Protein AF-A0A800CFU0-F1 (afdb_monomer_lite)

Radius of gyration: 33.5 Å; chains: 1; bounding box: 98×37×61 Å

Structure (mmCIF, N/CA/C/O backbone):
data_AF-A0A800CFU0-F1
#
_entry.id   AF-A0A800CFU0-F1
#
loop_
_atom_site.group_PDB
_atom_site.id
_atom_site.type_symbol
_atom_site.label_atom_id
_atom_site.label_alt_id
_atom_site.label_comp_id
_atom_site.label_asym_id
_atom_site.label_entity_id
_atom_site.label_seq_id
_atom_site.pdbx_PDB_ins_code
_atom_site.Cartn_x
_atom_site.Cartn_y
_atom_site.Cartn_z
_atom_site.occupancy
_atom_site.B_iso_or_equiv
_atom_site.auth_seq_id
_atom_site.auth_comp_id
_atom_site.auth_asym_id
_atom_site.auth_atom_id
_atom_site.pdbx_PDB_model_num
ATOM 1 N N . ASN A 1 1 ? 1.737 2.324 -20.485 1.00 56.56 1 ASN A N 1
ATOM 2 C CA . ASN A 1 1 ? 1.965 1.454 -21.662 1.00 56.56 1 ASN A CA 1
ATOM 3 C C . ASN A 1 1 ? 0.738 0.916 -22.391 1.00 56.56 1 ASN A C 1
ATOM 5 O O . ASN A 1 1 ? 0.918 0.450 -23.503 1.00 56.56 1 ASN A O 1
ATOM 9 N N . PHE A 1 2 ? -0.496 1.001 -21.876 1.00 58.56 2 PHE A N 1
ATOM 10 C CA . PHE A 1 2 ? -1.666 0.497 -22.625 1.00 58.56 2 PHE A CA 1
ATOM 11 C C . PHE A 1 2 ? -1.964 1.294 -23.912 1.00 58.56 2 PHE A C 1
ATOM 13 O O . PHE A 1 2 ? -2.221 0.713 -24.958 1.00 58.56 2 PHE A O 1
ATOM 20 N N . VAL A 1 3 ? -1.842 2.624 -23.858 1.00 60.53 3 VAL A N 1
ATOM 21 C CA . VAL A 1 3 ? -2.103 3.521 -25.000 1.00 60.53 3 VAL A CA 1
ATOM 22 C C . VAL A 1 3 ? -1.118 3.297 -26.160 1.00 60.53 3 VAL A C 1
ATOM 24 O O . VAL A 1 3 ? -1.527 3.288 -27.315 1.00 60.53 3 VAL A O 1
ATOM 27 N N . VAL A 1 4 ? 0.161 3.040 -25.858 1.00 64.50 4 VAL A N 1
ATOM 28 C CA . VAL A 1 4 ? 1.208 2.771 -26.865 1.00 64.50 4 VAL A CA 1
ATOM 29 C C . VAL A 1 4 ? 0.987 1.420 -27.552 1.00 64.50 4 VAL A C 1
ATOM 31 O O . VAL A 1 4 ? 1.068 1.333 -28.773 1.00 64.50 4 VAL A O 1
ATOM 34 N N . LEU A 1 5 ? 0.627 0.379 -26.789 1.00 67.00 5 LEU A N 1
ATOM 35 C CA . LEU A 1 5 ? 0.291 -0.944 -27.334 1.00 67.00 5 LEU A CA 1
ATOM 36 C C . LEU A 1 5 ? -0.959 -0.906 -28.225 1.00 67.00 5 LEU A C 1
ATOM 38 O O . LEU A 1 5 ? -1.008 -1.573 -29.256 1.00 67.00 5 LEU A O 1
ATOM 42 N N . LEU A 1 6 ? -1.953 -0.095 -27.860 1.00 70.06 6 LEU A N 1
ATOM 43 C CA . LEU A 1 6 ? -3.181 0.074 -28.635 1.00 70.06 6 LEU A CA 1
ATOM 44 C C . LEU A 1 6 ? -2.930 0.860 -29.935 1.00 70.06 6 LEU A C 1
ATOM 46 O O . LEU A 1 6 ? -3.469 0.500 -30.980 1.00 70.06 6 LEU A O 1
ATOM 50 N N . ALA A 1 7 ? -2.049 1.864 -29.899 1.00 64.62 7 ALA A N 1
ATOM 51 C CA . ALA A 1 7 ? -1.592 2.594 -31.083 1.00 64.62 7 ALA A CA 1
ATOM 52 C C . ALA A 1 7 ? -0.749 1.722 -32.038 1.00 64.62 7 ALA A C 1
ATOM 54 O O . ALA A 1 7 ? -0.894 1.843 -33.255 1.00 64.62 7 ALA A O 1
ATOM 55 N N . LEU A 1 8 ? 0.075 0.814 -31.498 1.00 66.88 8 LEU A N 1
ATOM 56 C CA . LEU A 1 8 ? 0.787 -0.238 -32.242 1.00 66.88 8 LEU A CA 1
ATOM 57 C C . LEU A 1 8 ? -0.178 -1.182 -32.954 1.00 66.88 8 LEU A C 1
ATOM 59 O O . LEU A 1 8 ? -0.072 -1.386 -34.159 1.00 66.88 8 LEU A O 1
ATOM 63 N N . HIS A 1 9 ? -1.140 -1.726 -32.206 1.00 65.88 9 HIS A N 1
ATOM 64 C CA . HIS A 1 9 ? -2.104 -2.703 -32.708 1.00 65.88 9 HIS A CA 1
ATOM 65 C C . HIS A 1 9 ? -2.989 -2.142 -33.829 1.00 65.88 9 HIS A C 1
ATOM 67 O O . HIS A 1 9 ? -3.384 -2.873 -34.731 1.00 65.88 9 HIS A O 1
ATOM 73 N N . GLN A 1 10 ? -3.294 -0.843 -33.791 1.00 70.00 10 GLN A N 1
ATOM 74 C CA . GLN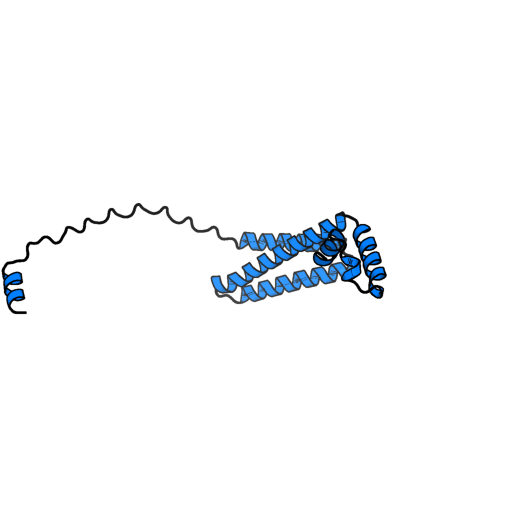 A 1 10 ? -4.102 -0.182 -34.815 1.00 70.00 10 GLN A CA 1
ATOM 75 C C . GLN A 1 10 ? -3.272 0.463 -35.945 1.00 70.00 10 GLN A C 1
ATOM 77 O O . GLN A 1 10 ? -3.847 1.077 -36.839 1.00 70.00 10 GLN A O 1
ATOM 82 N N . GLY A 1 11 ? -1.937 0.350 -35.928 1.00 63.72 11 GLY A N 1
ATOM 83 C CA . GLY A 1 11 ? -1.064 0.921 -36.963 1.00 63.72 11 GLY A CA 1
ATOM 84 C C . GLY A 1 11 ? -0.946 2.454 -36.945 1.00 63.72 11 GLY A C 1
ATOM 85 O O . GLY A 1 11 ? -0.491 3.040 -37.924 1.00 63.72 11 GLY A O 1
ATOM 86 N N . TYR A 1 12 ? -1.329 3.119 -35.848 1.00 65.44 12 TYR A N 1
ATOM 87 C CA . TYR A 1 12 ? -1.347 4.587 -35.722 1.00 65.44 12 TYR A CA 1
ATOM 88 C C . TYR A 1 12 ? -0.049 5.196 -35.169 1.00 65.44 12 TYR A C 1
ATOM 90 O O . TYR A 1 12 ? 0.045 6.421 -35.081 1.00 65.44 12 TYR A O 1
ATOM 98 N N . LEU A 1 13 ? 0.961 4.388 -34.819 1.00 64.56 13 LEU A N 1
ATOM 99 C CA . LEU A 1 13 ? 2.257 4.894 -34.334 1.00 64.56 13 LEU A CA 1
ATOM 100 C C . LEU A 1 13 ? 2.870 6.019 -35.197 1.00 64.56 13 LEU A C 1
ATOM 102 O O . LEU A 1 13 ? 3.300 7.012 -34.609 1.00 64.56 13 LEU A O 1
ATOM 106 N N . PRO A 1 14 ? 2.867 5.944 -36.547 1.00 62.75 14 PRO A N 1
ATOM 107 C CA . PRO A 1 14 ? 3.493 6.968 -37.388 1.00 62.75 14 PRO A CA 1
ATOM 108 C C . PRO A 1 14 ? 2.807 8.341 -37.328 1.00 62.75 14 PRO A C 1
ATOM 110 O O . PRO A 1 14 ? 3.421 9.338 -37.686 1.00 62.75 14 PRO A O 1
ATOM 113 N N . ASN A 1 15 ? 1.541 8.398 -36.895 1.00 66.12 15 ASN A N 1
ATOM 114 C CA . ASN A 1 15 ? 0.749 9.632 -36.819 1.00 66.12 15 ASN A CA 1
ATOM 115 C C . ASN A 1 15 ? 0.705 10.250 -35.411 1.00 66.12 15 ASN A C 1
ATOM 117 O O . ASN A 1 15 ? 0.233 11.373 -35.257 1.00 66.12 15 ASN A O 1
ATOM 121 N N . LEU A 1 16 ? 1.150 9.523 -34.383 1.00 66.00 16 LEU A N 1
ATOM 122 C CA . LEU A 1 16 ? 1.078 9.944 -32.977 1.00 66.00 16 LEU A CA 1
ATOM 123 C C . LEU A 1 16 ? 2.452 10.275 -32.386 1.00 66.00 16 LEU A C 1
ATOM 125 O O . LEU A 1 16 ? 2.531 10.998 -31.395 1.00 66.00 16 LEU A O 1
ATOM 129 N N . VAL A 1 17 ? 3.522 9.740 -32.977 1.00 67.12 17 VAL A N 1
ATOM 130 C CA . VAL A 1 17 ? 4.894 9.883 -32.490 1.00 67.12 17 VAL A CA 1
ATOM 131 C C . VAL A 1 17 ? 5.689 10.713 -33.502 1.00 67.12 17 VAL A C 1
ATOM 133 O O . VAL A 1 17 ? 5.782 10.309 -34.663 1.00 67.12 17 VAL A O 1
ATOM 136 N N . PRO A 1 18 ? 6.266 11.862 -33.099 1.00 75.44 18 PRO A N 1
ATOM 137 C CA . PRO A 1 18 ? 7.179 12.626 -33.943 1.00 75.44 18 PRO A CA 1
ATOM 138 C C . PRO A 1 18 ? 8.311 11.732 -34.479 1.00 75.44 18 PRO A C 1
ATOM 140 O O . PRO A 1 18 ? 8.805 10.884 -33.733 1.00 75.44 18 PRO A O 1
ATOM 143 N N . PRO A 1 19 ? 8.764 11.901 -35.734 1.00 68.38 19 PRO A N 1
ATOM 144 C CA . PRO A 1 19 ? 9.761 11.015 -36.349 1.00 68.38 19 PRO A CA 1
ATOM 145 C C . PRO A 1 19 ? 11.081 10.957 -35.563 1.00 68.38 19 PRO A C 1
ATOM 147 O O . PRO A 1 19 ? 11.732 9.923 -35.522 1.00 68.38 19 PRO A O 1
ATOM 150 N N . GLU A 1 20 ? 11.421 12.033 -34.857 1.00 72.12 20 GLU A N 1
ATOM 151 C CA . GLU A 1 20 ? 12.564 12.147 -33.940 1.00 72.12 20 GLU A CA 1
ATOM 152 C C . GLU A 1 20 ? 12.463 11.290 -32.660 1.00 72.12 20 GLU A C 1
ATOM 154 O O . GLU A 1 20 ? 13.470 11.043 -32.003 1.00 72.12 20 GLU A O 1
ATOM 159 N N . GLN A 1 21 ? 11.270 10.806 -32.303 1.00 72.69 21 GLN A N 1
ATOM 160 C CA . GLN A 1 21 ? 11.039 9.908 -31.163 1.00 72.69 21 GLN A CA 1
ATOM 161 C C . GLN A 1 21 ? 10.811 8.454 -31.600 1.00 72.69 21 GLN A C 1
ATOM 163 O O . GLN A 1 21 ? 10.712 7.570 -30.748 1.00 72.69 21 GLN A O 1
ATOM 168 N N . MET A 1 22 ? 10.742 8.184 -32.909 1.00 71.00 22 MET A N 1
ATOM 169 C CA . MET A 1 22 ? 10.453 6.851 -33.444 1.00 71.00 22 MET A CA 1
ATOM 170 C C . MET A 1 22 ? 11.554 5.844 -33.092 1.00 71.00 22 MET A C 1
ATOM 172 O O . MET A 1 22 ? 11.246 4.719 -32.706 1.00 71.00 22 MET A O 1
ATOM 176 N N . ASP A 1 23 ? 12.815 6.277 -33.136 1.00 77.38 23 ASP A N 1
ATOM 177 C CA . ASP A 1 23 ? 13.971 5.447 -32.779 1.00 77.38 23 ASP A CA 1
ATOM 178 C C . ASP A 1 23 ? 13.978 5.102 -31.280 1.00 77.38 23 ASP A C 1
ATOM 180 O O . ASP A 1 23 ? 14.251 3.966 -30.894 1.00 77.38 23 ASP A O 1
ATOM 184 N N . LEU A 1 24 ? 13.592 6.055 -30.422 1.00 79.31 24 LEU A N 1
ATOM 185 C CA . LEU A 1 24 ? 13.455 5.831 -28.978 1.00 79.31 24 LEU A CA 1
ATOM 186 C C . LEU A 1 24 ? 12.308 4.866 -28.655 1.00 79.31 24 LEU A C 1
ATOM 188 O O . LEU A 1 24 ? 12.438 4.015 -27.775 1.00 79.31 24 LEU A O 1
ATOM 192 N N . VAL A 1 25 ? 11.184 4.984 -29.366 1.00 77.06 25 VAL A N 1
ATOM 193 C CA . VAL A 1 25 ? 10.034 4.087 -29.201 1.00 77.06 25 VAL A CA 1
ATOM 194 C C . VAL A 1 25 ? 10.366 2.679 -29.699 1.00 77.06 25 VAL A C 1
ATOM 196 O O . VAL A 1 25 ? 10.026 1.715 -29.017 1.00 77.06 25 VAL A O 1
ATOM 199 N N . GLN A 1 26 ? 11.065 2.532 -30.828 1.00 77.12 26 GLN A N 1
ATOM 200 C CA . GLN A 1 26 ? 11.529 1.224 -31.311 1.00 77.12 26 GLN A CA 1
ATOM 201 C C . GLN A 1 26 ? 12.500 0.564 -30.331 1.00 77.12 26 GLN A C 1
ATOM 203 O O . GLN A 1 26 ? 12.303 -0.603 -29.999 1.00 77.12 26 GLN A O 1
ATOM 208 N N . ALA A 1 27 ? 13.464 1.315 -29.792 1.00 79.25 27 ALA A N 1
ATOM 209 C CA . ALA A 1 27 ? 14.385 0.804 -28.779 1.00 79.25 27 ALA A CA 1
ATOM 210 C C . ALA A 1 27 ? 13.648 0.321 -27.514 1.00 79.25 27 ALA A C 1
ATOM 212 O O . ALA A 1 27 ? 13.938 -0.760 -27.009 1.00 79.25 27 ALA A O 1
ATOM 213 N N . GLN A 1 28 ? 12.638 1.061 -27.037 1.00 76.12 28 GLN A N 1
ATOM 214 C CA . GLN A 1 28 ? 11.805 0.621 -25.907 1.00 76.12 28 GLN A CA 1
ATOM 215 C C . GLN A 1 28 ? 10.965 -0.616 -26.223 1.00 76.12 28 GLN A C 1
ATOM 217 O O . GLN A 1 28 ? 10.723 -1.438 -25.341 1.00 76.12 28 GLN A O 1
ATOM 222 N N . ILE A 1 29 ? 10.471 -0.739 -27.455 1.00 75.81 29 ILE A N 1
ATOM 223 C CA . ILE A 1 29 ? 9.699 -1.902 -27.889 1.00 75.81 29 ILE A CA 1
ATOM 224 C C . ILE A 1 29 ? 10.599 -3.141 -27.921 1.00 75.81 29 ILE A C 1
ATOM 226 O O . ILE A 1 29 ? 10.209 -4.177 -27.384 1.00 75.81 29 ILE A O 1
ATOM 230 N N . GLU A 1 30 ? 11.799 -3.037 -28.494 1.00 79.81 30 GLU A N 1
ATOM 231 C CA . GLU A 1 30 ? 12.786 -4.122 -28.495 1.00 79.81 30 GLU A CA 1
ATOM 232 C C . GLU A 1 30 ? 13.211 -4.506 -27.078 1.00 79.81 30 GLU A C 1
ATOM 234 O O . GLU A 1 30 ? 13.255 -5.692 -26.757 1.00 79.81 30 GLU A O 1
ATOM 239 N N . GLU A 1 31 ? 13.436 -3.528 -26.200 1.00 77.00 31 GLU A N 1
ATOM 240 C CA . GLU A 1 31 ? 13.733 -3.779 -24.790 1.00 77.00 31 GLU A CA 1
ATOM 241 C C . GLU A 1 31 ? 12.561 -4.488 -24.094 1.00 77.00 31 GLU A C 1
ATOM 243 O O . GLU A 1 31 ? 12.751 -5.502 -23.427 1.00 77.00 31 GLU A O 1
ATOM 248 N N . MET A 1 32 ? 11.325 -4.030 -24.315 1.00 68.44 32 MET A N 1
ATOM 249 C CA . MET A 1 32 ? 10.116 -4.627 -23.744 1.00 68.44 32 MET A CA 1
ATOM 250 C C . MET A 1 32 ? 9.897 -6.075 -24.204 1.00 68.44 32 MET A C 1
ATOM 252 O O . MET A 1 32 ? 9.504 -6.911 -23.392 1.00 68.44 32 MET A O 1
ATOM 256 N N . PHE A 1 33 ? 10.138 -6.381 -25.482 1.00 73.56 33 PHE A N 1
ATOM 257 C CA . PHE A 1 33 ? 10.039 -7.745 -26.015 1.00 73.56 33 PHE A CA 1
ATOM 258 C C . PHE A 1 33 ? 11.256 -8.617 -25.674 1.00 73.56 33 PHE A C 1
ATOM 260 O O . PHE A 1 33 ? 11.142 -9.842 -25.681 1.00 73.56 33 PHE A O 1
ATOM 267 N N . GLY A 1 34 ? 12.396 -8.004 -25.350 1.00 73.38 34 GLY A N 1
ATOM 268 C CA . GLY A 1 34 ? 13.596 -8.678 -24.858 1.00 73.38 34 GLY A CA 1
ATOM 269 C C . GLY A 1 34 ? 13.539 -9.038 -23.371 1.00 73.38 34 GLY A C 1
ATOM 270 O O . GLY A 1 34 ? 14.335 -9.860 -22.913 1.00 73.38 34 GLY A O 1
ATOM 271 N N . LEU A 1 35 ? 12.600 -8.464 -22.609 1.00 72.12 35 LEU A N 1
ATOM 272 C CA . LEU A 1 35 ? 12.437 -8.767 -21.191 1.00 72.12 35 LEU A CA 1
ATOM 273 C C . LEU A 1 35 ? 11.902 -10.195 -20.980 1.00 72.12 35 LEU A C 1
ATOM 275 O O . LEU A 1 35 ? 10.881 -10.583 -21.557 1.00 72.12 35 LEU A O 1
ATOM 279 N N . PRO A 1 36 ? 12.526 -10.984 -20.091 1.00 77.38 36 PRO A N 1
ATOM 280 C CA . PRO A 1 36 ? 12.022 -12.301 -19.742 1.00 77.38 36 PRO A CA 1
ATOM 281 C C . PRO A 1 36 ? 10.610 -12.242 -19.141 1.00 77.38 36 PRO A C 1
ATOM 283 O O . PRO A 1 36 ? 10.348 -11.471 -18.218 1.00 77.38 36 PRO A O 1
ATOM 286 N N . LEU A 1 37 ? 9.717 -13.139 -19.576 1.00 74.19 37 LEU A N 1
ATOM 287 C CA . LEU A 1 37 ? 8.341 -13.245 -19.058 1.00 74.19 37 LEU A CA 1
ATOM 288 C C . LEU A 1 37 ? 8.263 -13.363 -17.527 1.00 74.19 37 LEU A C 1
ATOM 290 O O . LEU A 1 37 ? 7.305 -12.879 -16.921 1.00 74.19 37 LEU A O 1
ATOM 294 N N . TYR A 1 38 ? 9.271 -13.972 -16.890 1.00 73.06 38 TYR A N 1
ATOM 295 C CA . TYR A 1 38 ? 9.302 -14.095 -15.434 1.00 73.06 38 TYR A CA 1
ATOM 296 C C . TYR A 1 38 ? 9.355 -12.728 -14.737 1.00 73.06 38 TYR A C 1
ATOM 298 O O . TYR A 1 38 ? 8.722 -12.586 -13.699 1.00 73.06 38 TYR A O 1
ATOM 306 N N . MET A 1 39 ? 10.018 -11.712 -15.312 1.00 72.62 39 MET A N 1
ATOM 307 C CA . MET A 1 39 ? 10.057 -10.353 -14.750 1.00 72.62 39 MET A CA 1
ATOM 308 C C . MET A 1 39 ? 8.678 -9.683 -14.792 1.00 72.62 39 MET A C 1
ATOM 310 O O . MET A 1 39 ? 8.296 -8.977 -13.861 1.00 72.62 39 MET A O 1
ATOM 314 N N . GLY A 1 40 ? 7.893 -9.944 -15.842 1.00 74.62 40 GLY A N 1
ATOM 315 C CA . GLY A 1 40 ? 6.513 -9.460 -15.934 1.00 74.62 40 GLY A CA 1
ATOM 316 C C . GLY A 1 40 ? 5.609 -10.055 -14.850 1.00 74.62 40 GLY A C 1
ATOM 317 O O . GLY A 1 40 ? 4.824 -9.333 -14.231 1.00 74.62 40 GLY A O 1
ATOM 318 N N . LEU A 1 41 ? 5.749 -11.358 -14.579 1.00 78.94 41 LEU A N 1
ATOM 319 C CA . LEU A 1 41 ? 5.022 -12.035 -13.500 1.00 78.94 41 LEU A CA 1
ATOM 320 C C . LEU A 1 41 ? 5.446 -11.510 -12.121 1.00 78.94 41 LEU A C 1
ATOM 322 O O . LEU A 1 41 ? 4.602 -11.295 -11.254 1.00 78.94 41 LEU A O 1
ATOM 326 N N . LEU A 1 42 ? 6.736 -11.235 -11.953 1.00 80.00 42 LEU A N 1
ATOM 327 C CA . LEU A 1 42 ? 7.324 -10.663 -10.745 1.00 80.00 42 LEU A CA 1
ATOM 328 C C . LEU A 1 42 ? 6.696 -9.312 -10.392 1.00 80.00 42 LEU A C 1
ATOM 330 O O . LEU A 1 42 ? 6.154 -9.143 -9.303 1.00 80.00 42 LEU A O 1
ATOM 334 N N . GLY A 1 43 ? 6.614 -8.403 -11.366 1.00 79.12 43 GLY A N 1
ATOM 335 C CA . GLY A 1 43 ? 5.951 -7.111 -11.180 1.00 79.12 43 GLY A CA 1
ATOM 336 C C . GLY A 1 43 ? 4.439 -7.217 -10.937 1.00 79.12 43 GLY A C 1
ATOM 337 O O . GLY A 1 43 ? 3.825 -6.310 -10.373 1.00 79.12 43 GLY A O 1
ATOM 338 N N . ALA A 1 44 ? 3.782 -8.303 -11.356 1.00 80.62 44 ALA A N 1
ATOM 339 C CA . ALA A 1 44 ? 2.392 -8.564 -10.976 1.00 80.62 44 ALA A CA 1
ATOM 340 C C . ALA A 1 44 ? 2.286 -8.997 -9.504 1.00 80.62 44 ALA A C 1
ATOM 342 O O . ALA A 1 44 ? 1.412 -8.510 -8.784 1.00 80.62 44 ALA A O 1
ATOM 343 N N . VAL A 1 45 ? 3.200 -9.851 -9.042 1.00 82.81 45 VAL A N 1
ATOM 344 C CA . VAL A 1 45 ? 3.282 -10.307 -7.646 1.00 82.81 45 VAL A CA 1
ATOM 345 C C . VAL A 1 45 ? 3.553 -9.136 -6.696 1.00 82.81 45 VAL A C 1
ATOM 347 O O . VAL A 1 45 ? 2.863 -8.996 -5.685 1.00 82.81 45 VAL A O 1
ATOM 350 N N . GLU A 1 46 ? 4.460 -8.229 -7.057 1.00 82.19 46 GLU A N 1
ATOM 351 C CA . GLU A 1 46 ? 4.727 -7.006 -6.289 1.00 82.19 46 GLU A CA 1
ATOM 352 C C . GLU A 1 46 ? 3.464 -6.165 -6.070 1.00 82.19 46 GLU A C 1
ATOM 354 O O . GLU A 1 46 ? 3.223 -5.667 -4.969 1.00 82.19 46 GLU A O 1
ATOM 359 N N . ARG A 1 47 ? 2.606 -6.046 -7.092 1.00 85.81 47 ARG A N 1
ATOM 360 C CA . ARG A 1 47 ? 1.330 -5.325 -6.967 1.00 85.81 47 ARG A CA 1
ATOM 361 C C . ARG A 1 47 ? 0.389 -6.006 -5.985 1.00 85.81 47 ARG A C 1
ATOM 363 O O . ARG A 1 47 ? -0.249 -5.314 -5.197 1.00 85.81 47 ARG A O 1
ATOM 370 N N . VAL A 1 48 ? 0.307 -7.335 -5.996 1.00 86.06 48 VAL A N 1
ATOM 371 C CA . VAL A 1 48 ? -0.518 -8.086 -5.034 1.00 86.06 48 VAL A CA 1
ATOM 372 C C . VAL A 1 48 ? -0.026 -7.845 -3.604 1.00 86.06 48 VAL A C 1
ATOM 374 O O . VAL A 1 48 ? -0.833 -7.596 -2.704 1.00 86.06 48 VAL A O 1
ATOM 377 N N . PHE A 1 49 ? 1.289 -7.842 -3.390 1.00 85.00 49 PHE A N 1
ATOM 378 C CA . PHE A 1 49 ? 1.884 -7.537 -2.087 1.00 85.00 49 PHE A CA 1
ATOM 379 C C . PHE A 1 49 ? 1.608 -6.102 -1.647 1.00 85.00 49 PHE A C 1
ATOM 381 O O . PHE A 1 49 ? 1.175 -5.884 -0.513 1.00 85.00 49 PHE A O 1
ATOM 388 N N . ALA A 1 50 ? 1.772 -5.134 -2.550 1.00 85.38 50 ALA A N 1
ATOM 389 C CA . ALA A 1 50 ? 1.448 -3.741 -2.282 1.00 85.38 50 ALA A CA 1
ATOM 390 C C . ALA A 1 50 ? -0.029 -3.585 -1.893 1.00 85.38 50 ALA A C 1
ATOM 392 O O . ALA A 1 50 ? -0.324 -2.982 -0.864 1.00 85.38 50 ALA A O 1
ATOM 393 N N . LEU A 1 51 ? -0.957 -4.178 -2.648 1.00 88.25 51 LEU A N 1
ATOM 394 C CA . LEU A 1 51 ? -2.389 -4.138 -2.339 1.00 88.25 51 LEU A CA 1
ATOM 395 C C . LEU A 1 51 ? -2.705 -4.768 -0.976 1.00 88.25 51 LEU A C 1
ATOM 397 O O . LEU A 1 51 ? -3.465 -4.193 -0.200 1.00 88.25 51 LEU A O 1
ATOM 401 N N . THR A 1 52 ? -2.081 -5.901 -0.648 1.00 87.06 52 THR A N 1
ATOM 402 C CA . THR A 1 52 ? -2.255 -6.574 0.652 1.00 87.06 52 THR A CA 1
ATOM 403 C C . THR A 1 52 ? -1.786 -5.690 1.809 1.00 87.06 52 THR A C 1
ATOM 405 O O . THR A 1 52 ? -2.473 -5.568 2.825 1.00 87.06 52 THR A O 1
ATOM 408 N N . LEU A 1 53 ? -0.641 -5.023 1.651 1.00 87.75 53 LEU A N 1
ATOM 409 C CA . LEU A 1 53 ? -0.128 -4.081 2.641 1.00 87.75 53 LEU A CA 1
ATOM 410 C C . LEU A 1 53 ? -1.068 -2.889 2.829 1.00 87.75 53 LEU A C 1
ATOM 412 O O . LEU A 1 53 ? -1.376 -2.529 3.965 1.00 87.75 53 LEU A O 1
ATOM 416 N N . HIS A 1 54 ? -1.550 -2.299 1.734 1.00 87.50 54 HIS A N 1
ATOM 417 C CA . HIS A 1 54 ? -2.471 -1.164 1.798 1.00 87.50 54 HIS A CA 1
ATOM 418 C C . HIS A 1 54 ? -3.782 -1.560 2.479 1.00 87.50 54 HIS A C 1
ATOM 420 O O . HIS A 1 54 ? -4.269 -0.818 3.327 1.00 87.50 54 HIS A O 1
ATOM 426 N N . LEU A 1 55 ? -4.303 -2.755 2.191 1.00 87.62 55 LEU A N 1
ATOM 427 C CA . LEU A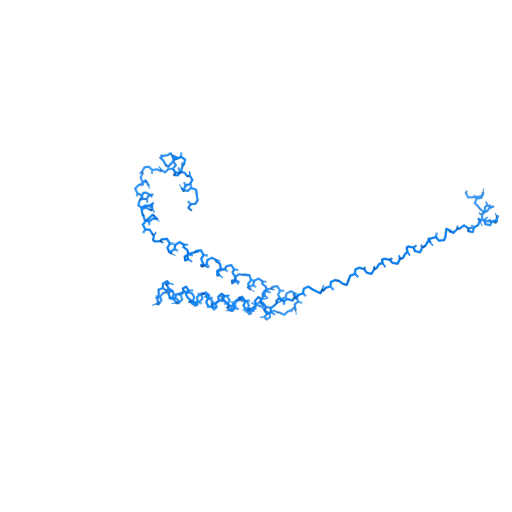 1 55 ? -5.505 -3.277 2.836 1.00 87.62 55 LEU A CA 1
ATOM 428 C C . LEU A 1 55 ? -5.317 -3.438 4.353 1.00 87.62 55 LEU A C 1
ATOM 430 O O . LEU A 1 55 ? -6.170 -3.006 5.130 1.00 87.62 55 LEU A O 1
ATOM 434 N N . SER A 1 56 ? -4.180 -3.991 4.785 1.00 86.25 56 SER A N 1
ATOM 435 C CA . SER A 1 56 ? -3.820 -4.093 6.207 1.00 86.25 56 SER A CA 1
ATOM 436 C C . SER A 1 56 ? -3.745 -2.718 6.881 1.00 86.25 56 SER A C 1
ATOM 438 O O . SER A 1 56 ? -4.328 -2.508 7.947 1.00 86.25 56 SER A O 1
ATOM 440 N N . LEU A 1 57 ? -3.102 -1.743 6.232 1.00 87.00 57 LEU A N 1
ATOM 441 C CA . LEU A 1 57 ? -3.024 -0.362 6.713 1.00 87.00 57 LEU A CA 1
ATOM 442 C C . LEU A 1 57 ? -4.406 0.284 6.848 1.00 87.00 57 LEU A C 1
ATOM 444 O O . LEU A 1 57 ? -4.698 0.878 7.885 1.00 87.00 57 LEU A O 1
ATOM 448 N N . SER A 1 58 ? -5.262 0.157 5.832 1.00 89.25 58 SER A N 1
ATOM 449 C CA . SER A 1 58 ? -6.628 0.685 5.864 1.00 89.25 58 SER A CA 1
ATOM 450 C C . SER A 1 58 ? -7.425 0.095 7.024 1.00 89.25 58 SER A C 1
ATOM 452 O O . SER A 1 58 ? -8.113 0.833 7.728 1.00 89.25 58 SER A O 1
ATOM 454 N N . LEU A 1 59 ? -7.283 -1.207 7.287 1.00 85.94 59 LEU A N 1
ATOM 455 C CA . LEU A 1 59 ? -7.933 -1.863 8.421 1.00 85.94 59 LEU A CA 1
ATOM 456 C C . LEU A 1 59 ? -7.375 -1.390 9.768 1.00 85.94 59 LEU A C 1
ATOM 458 O O . LEU A 1 59 ? -8.155 -1.132 10.685 1.00 85.94 59 LEU A O 1
ATOM 462 N N . LEU A 1 60 ? -6.058 -1.204 9.901 1.00 85.12 60 LEU A N 1
ATOM 463 C CA . LEU A 1 60 ? -5.461 -0.624 11.111 1.00 85.12 60 LEU A CA 1
ATOM 464 C C . LEU A 1 60 ? -5.955 0.806 11.364 1.00 85.12 60 LEU A C 1
ATOM 466 O O . LEU A 1 60 ? -6.263 1.156 12.503 1.00 85.12 60 LEU A O 1
ATOM 470 N N . VAL A 1 61 ? -6.090 1.622 10.318 1.00 86.19 61 VAL A N 1
ATOM 471 C CA . VAL A 1 61 ? -6.674 2.967 10.425 1.00 86.19 61 VAL A CA 1
ATOM 472 C C . VAL A 1 61 ? -8.155 2.886 10.804 1.00 86.19 61 VAL A C 1
ATOM 474 O O . VAL A 1 61 ? -8.596 3.628 11.679 1.00 86.19 61 VAL A O 1
ATOM 477 N N . MET A 1 62 ? -8.916 1.941 10.244 1.00 86.31 62 MET A N 1
ATOM 478 C CA . MET A 1 62 ? -10.321 1.715 10.608 1.00 86.31 62 MET A CA 1
ATOM 479 C C . MET A 1 62 ? -10.486 1.424 12.109 1.00 86.31 62 MET A C 1
ATOM 481 O O . MET A 1 62 ? -11.428 1.911 12.736 1.00 86.31 62 MET A O 1
ATOM 485 N N . GLN A 1 63 ? -9.542 0.707 12.730 1.00 83.69 63 GLN A N 1
ATOM 486 C CA . GLN A 1 63 ? -9.576 0.439 14.175 1.00 83.69 63 GLN A CA 1
ATOM 487 C C . GLN A 1 63 ? -9.496 1.694 15.043 1.00 83.69 63 GLN A C 1
ATOM 489 O O . GLN A 1 63 ? -9.953 1.664 16.188 1.00 83.69 63 GLN A O 1
ATOM 494 N N . VAL A 1 64 ? -8.950 2.800 14.531 1.00 86.12 64 VAL A N 1
ATOM 495 C CA . VAL A 1 64 ? -8.968 4.089 15.237 1.00 86.12 64 VAL A CA 1
ATOM 496 C C . VAL A 1 64 ? -10.408 4.536 15.466 1.00 86.12 64 VAL A C 1
ATOM 498 O O . VAL A 1 64 ? -10.729 4.973 16.567 1.00 86.12 64 VAL A O 1
ATOM 501 N N . PHE A 1 65 ? -11.277 4.366 14.470 1.00 85.44 65 PHE A N 1
ATOM 502 C CA . PHE A 1 65 ? -12.686 4.747 14.549 1.00 85.44 65 PHE A CA 1
ATOM 503 C C . PHE A 1 65 ? -13.518 3.724 15.326 1.00 85.44 65 PHE A C 1
ATOM 505 O O . PHE A 1 65 ? -14.332 4.114 16.155 1.00 85.44 65 PHE A O 1
ATOM 512 N N . VAL A 1 66 ? -13.266 2.423 15.137 1.00 81.38 66 VAL A N 1
ATOM 513 C CA . VAL A 1 66 ? -14.003 1.356 15.844 1.00 81.38 66 VAL A CA 1
ATOM 514 C C . VAL A 1 66 ? -13.682 1.332 17.343 1.00 81.38 66 VAL A C 1
ATOM 516 O O . VAL A 1 66 ? -14.570 1.127 18.165 1.00 81.38 66 VAL A O 1
ATOM 519 N N . ARG A 1 67 ? -12.411 1.527 17.725 1.00 80.81 67 ARG A N 1
ATOM 520 C CA . ARG A 1 67 ? -11.947 1.411 19.123 1.00 80.81 67 ARG A CA 1
ATOM 521 C C . ARG A 1 67 ? -11.614 2.748 19.787 1.00 80.81 67 ARG A C 1
ATOM 523 O O . ARG A 1 67 ? -11.247 2.747 20.961 1.00 80.81 67 ARG A O 1
ATOM 530 N N . GLY A 1 68 ? -11.664 3.863 19.056 1.00 81.19 68 GLY A N 1
ATOM 531 C CA . GLY A 1 68 ? -11.405 5.216 19.568 1.00 81.19 68 GLY A CA 1
ATOM 532 C C . GLY A 1 68 ? -9.962 5.491 20.018 1.00 81.19 68 GLY A C 1
ATOM 533 O O . GLY A 1 68 ? -9.715 6.460 20.732 1.00 81.19 68 GLY A O 1
ATOM 534 N N . LYS A 1 69 ? -8.986 4.639 19.668 1.00 84.75 69 LYS A N 1
ATOM 535 C CA . LYS A 1 69 ? -7.600 4.731 20.172 1.00 84.75 69 LYS A CA 1
ATOM 536 C C . LYS A 1 69 ? -6.626 5.144 19.065 1.00 84.75 69 LYS A C 1
ATOM 538 O O . LYS A 1 69 ? -6.323 4.350 18.181 1.00 84.75 69 LYS A O 1
ATOM 543 N N . MET A 1 70 ? -6.017 6.326 19.195 1.00 87.19 70 MET A N 1
ATOM 544 C CA . MET A 1 70 ? -5.019 6.856 18.240 1.00 87.19 70 MET A CA 1
ATOM 545 C C . MET A 1 70 ? -3.741 6.011 18.124 1.00 87.19 70 MET A C 1
ATOM 547 O O . MET A 1 70 ? -3.009 6.113 17.143 1.00 87.19 70 MET A O 1
ATOM 551 N N . ARG A 1 71 ? -3.483 5.119 19.090 1.00 87.00 71 ARG A N 1
ATOM 552 C CA . ARG A 1 71 ? -2.368 4.159 19.030 1.00 87.00 71 ARG A CA 1
ATOM 553 C C . ARG A 1 71 ? -2.415 3.268 17.781 1.00 87.00 71 ARG A C 1
ATOM 555 O O . ARG A 1 71 ? -1.360 2.859 17.312 1.00 87.00 71 ARG A O 1
ATOM 562 N N . TRP A 1 72 ? -3.603 2.996 17.236 1.00 83.75 72 TRP A N 1
ATOM 563 C CA . TRP A 1 72 ? -3.757 2.219 16.002 1.00 83.75 72 TRP A CA 1
ATOM 564 C C . TRP A 1 72 ? -3.255 2.972 14.767 1.00 83.75 72 TRP A C 1
ATOM 566 O O . TRP A 1 72 ? -2.640 2.363 13.897 1.00 83.75 72 TRP A O 1
ATOM 576 N N . LEU A 1 73 ? -3.414 4.299 14.740 1.00 85.56 73 LEU A N 1
ATOM 577 C CA . LEU A 1 73 ? -2.854 5.140 13.683 1.00 85.56 73 LEU A CA 1
ATOM 578 C C . LEU A 1 73 ? -1.325 5.111 13.724 1.00 85.56 73 LEU A C 1
ATOM 580 O O . LEU A 1 73 ? -0.681 4.901 12.701 1.00 85.56 73 LEU A O 1
ATOM 584 N N . ALA A 1 74 ? -0.746 5.258 14.920 1.00 87.50 74 ALA A N 1
ATOM 585 C CA . ALA A 1 74 ? 0.700 5.166 15.098 1.00 87.50 74 ALA A CA 1
ATOM 586 C C . ALA A 1 74 ? 1.235 3.795 14.652 1.00 87.50 74 ALA A C 1
ATOM 588 O O . ALA A 1 74 ? 2.244 3.738 13.959 1.00 87.50 74 ALA A O 1
ATOM 589 N N . ALA A 1 75 ? 0.536 2.703 14.981 1.00 87.25 75 ALA A N 1
ATOM 590 C CA . ALA A 1 75 ? 0.900 1.363 14.525 1.00 87.25 75 ALA A CA 1
ATOM 591 C C . ALA A 1 75 ? 0.861 1.233 12.991 1.00 87.25 75 ALA A C 1
ATOM 593 O O . ALA A 1 75 ? 1.799 0.689 12.415 1.00 87.25 75 ALA A O 1
ATOM 594 N N . ALA A 1 76 ? -0.169 1.771 12.328 1.00 86.38 76 ALA A N 1
ATOM 595 C CA . ALA A 1 76 ? -0.276 1.759 10.867 1.00 86.38 76 ALA A CA 1
ATOM 596 C C . ALA A 1 76 ? 0.882 2.516 10.198 1.00 86.38 76 ALA A C 1
ATOM 598 O O . ALA A 1 76 ? 1.518 1.998 9.281 1.00 86.38 76 ALA A O 1
ATOM 599 N N . VAL A 1 77 ? 1.192 3.719 10.691 1.00 88.69 77 VAL A N 1
ATOM 600 C CA . VAL A 1 77 ? 2.290 4.547 10.169 1.00 88.69 77 VAL A CA 1
ATOM 601 C C . VAL A 1 77 ? 3.638 3.868 10.385 1.00 88.69 77 VAL A C 1
ATOM 603 O O . VAL A 1 77 ? 4.465 3.841 9.476 1.00 88.69 77 VAL A O 1
ATOM 606 N N . LEU A 1 78 ? 3.860 3.296 11.568 1.00 90.88 78 LEU A N 1
ATOM 607 C CA . LEU A 1 78 ? 5.124 2.649 11.907 1.00 90.88 78 LEU A CA 1
ATOM 608 C C . LEU A 1 78 ? 5.324 1.367 11.092 1.00 90.88 78 LEU A C 1
ATOM 610 O O . LEU A 1 78 ? 6.420 1.137 10.591 1.00 90.88 78 LEU A O 1
ATOM 614 N N . TRP A 1 79 ? 4.259 0.588 10.879 1.00 89.00 79 TRP A N 1
ATOM 615 C CA . TRP A 1 79 ? 4.289 -0.583 10.003 1.00 89.00 79 TRP A CA 1
ATOM 616 C 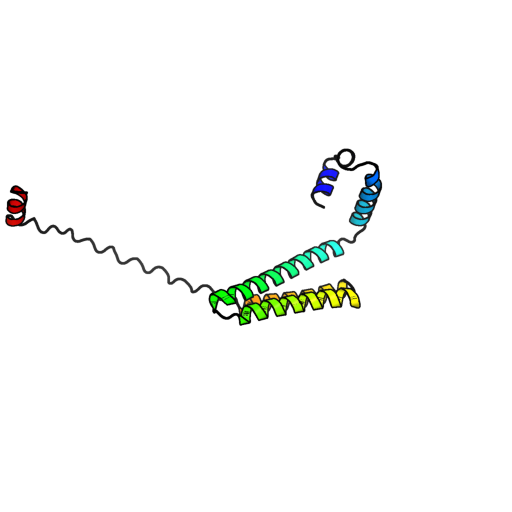C . TRP A 1 79 ? 4.597 -0.202 8.551 1.00 89.00 79 TRP A C 1
ATOM 618 O O . TRP A 1 79 ? 5.486 -0.780 7.934 1.00 89.00 79 TRP A O 1
ATOM 628 N N . HIS A 1 80 ? 3.934 0.827 8.025 1.00 89.75 80 HIS A N 1
ATOM 629 C CA . HIS A 1 80 ? 4.192 1.341 6.681 1.00 89.75 80 HIS A CA 1
ATOM 630 C C . HIS A 1 80 ? 5.633 1.823 6.501 1.00 89.75 80 HIS A C 1
ATOM 632 O O . HIS A 1 80 ? 6.302 1.459 5.536 1.00 89.75 80 HIS A O 1
ATOM 638 N N . ALA A 1 81 ? 6.121 2.628 7.447 1.00 87.75 81 ALA A N 1
ATOM 639 C CA . ALA A 1 81 ? 7.484 3.136 7.419 1.00 87.75 81 ALA A CA 1
ATOM 640 C C . ALA A 1 81 ? 8.502 1.993 7.462 1.00 87.75 81 ALA A C 1
ATOM 642 O O . ALA A 1 81 ? 9.474 2.022 6.713 1.00 87.75 81 ALA A O 1
ATOM 643 N N . LEU A 1 82 ? 8.256 0.975 8.291 1.00 89.88 82 LEU A N 1
ATOM 644 C CA . LEU A 1 82 ? 9.119 -0.194 8.398 1.00 89.88 82 LEU A CA 1
ATOM 645 C C . LEU A 1 82 ? 9.188 -0.957 7.076 1.00 89.88 82 LEU A C 1
ATOM 647 O O . LEU A 1 82 ? 10.286 -1.196 6.586 1.00 89.88 82 LEU A O 1
ATOM 651 N N . VAL A 1 83 ? 8.047 -1.271 6.455 1.00 86.75 83 VAL A N 1
ATOM 652 C CA . VAL A 1 83 ? 8.051 -2.008 5.182 1.00 86.75 83 VAL A CA 1
ATOM 653 C C . VAL A 1 83 ? 8.717 -1.201 4.067 1.00 86.75 83 VAL A C 1
ATOM 655 O O . VAL A 1 83 ? 9.534 -1.752 3.331 1.00 86.75 83 VAL A O 1
ATOM 658 N N . ASN A 1 84 ? 8.452 0.104 3.972 1.00 87.31 84 ASN A N 1
ATOM 659 C CA . ASN A 1 84 ? 9.092 0.953 2.965 1.00 87.31 84 ASN A CA 1
ATOM 660 C C . ASN A 1 84 ? 10.603 1.068 3.182 1.00 87.31 84 ASN A C 1
ATOM 662 O O . ASN A 1 84 ? 11.370 0.975 2.225 1.00 87.31 84 ASN A O 1
ATOM 666 N N . ALA A 1 85 ? 11.044 1.241 4.431 1.00 86.25 85 ALA A N 1
ATOM 667 C CA . ALA A 1 85 ? 12.463 1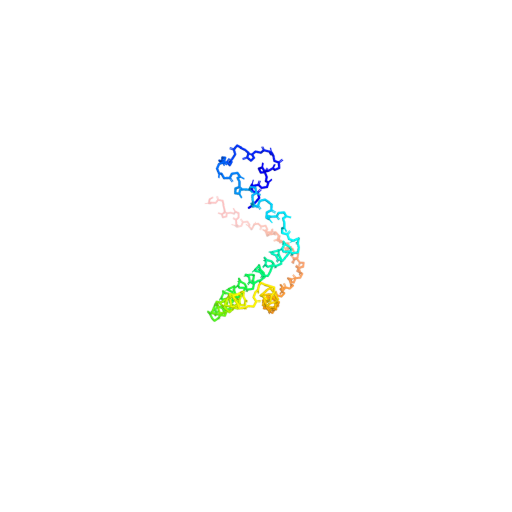.286 4.761 1.00 86.25 85 ALA A CA 1
ATOM 668 C C . ALA A 1 85 ? 13.150 -0.038 4.408 1.00 86.25 85 ALA A C 1
ATOM 670 O O . ALA A 1 85 ? 14.212 -0.031 3.790 1.00 86.25 85 ALA A O 1
ATOM 671 N N . THR A 1 86 ? 12.523 -1.169 4.735 1.00 85.44 86 THR A N 1
ATOM 672 C CA . THR A 1 86 ? 13.017 -2.498 4.373 1.00 85.44 86 THR A CA 1
ATOM 673 C C . THR A 1 86 ? 13.098 -2.680 2.857 1.00 85.44 86 THR A C 1
ATOM 675 O O . THR A 1 86 ? 14.130 -3.123 2.364 1.00 85.44 86 THR A O 1
ATOM 678 N N . ALA A 1 87 ? 12.069 -2.283 2.105 1.00 83.69 87 ALA A N 1
ATOM 679 C CA . ALA A 1 87 ? 12.061 -2.388 0.646 1.00 83.69 87 ALA A CA 1
ATOM 680 C C . ALA A 1 87 ? 13.199 -1.577 0.000 1.00 83.69 87 ALA A C 1
ATOM 682 O O . ALA A 1 87 ? 13.951 -2.102 -0.821 1.00 83.69 87 ALA A O 1
ATOM 683 N N . VAL A 1 88 ? 13.377 -0.318 0.415 1.00 85.31 88 VAL A N 1
ATOM 684 C CA . VAL A 1 88 ? 14.434 0.563 -0.111 1.00 85.31 88 VAL A CA 1
ATOM 685 C C . VAL A 1 88 ? 15.827 0.071 0.293 1.00 85.31 88 VAL A C 1
ATOM 687 O O . VAL A 1 88 ? 16.756 0.072 -0.516 1.00 85.31 88 VAL A O 1
ATOM 690 N N . PHE A 1 89 ? 15.998 -0.381 1.533 1.00 85.75 89 PHE A N 1
ATOM 691 C CA . PHE A 1 89 ? 17.283 -0.888 2.007 1.00 85.75 89 PHE A CA 1
ATOM 692 C C . PHE A 1 89 ? 17.695 -2.178 1.284 1.00 85.75 89 PHE A C 1
ATOM 694 O O . PHE A 1 89 ? 18.844 -2.329 0.865 1.00 85.75 89 PHE A O 1
ATOM 701 N N . SER A 1 90 ? 16.758 -3.103 1.087 1.00 83.06 90 SER A N 1
ATOM 702 C CA . SER A 1 90 ? 17.043 -4.370 0.417 1.00 83.06 90 SER A CA 1
ATOM 703 C C . SER A 1 90 ? 17.327 -4.196 -1.070 1.00 83.06 90 SER A C 1
ATOM 705 O O . SER A 1 90 ? 18.274 -4.814 -1.561 1.00 83.06 90 SER A O 1
ATOM 707 N N . VAL A 1 91 ? 16.606 -3.310 -1.771 1.00 82.50 91 VAL A N 1
ATOM 708 C CA . VAL A 1 91 ? 16.839 -3.113 -3.213 1.00 82.50 91 VAL A CA 1
ATOM 709 C C . VAL A 1 91 ? 18.199 -2.479 -3.481 1.00 82.50 91 VAL A C 1
ATOM 711 O O . VAL A 1 91 ? 18.876 -2.850 -4.436 1.00 82.50 91 VAL A O 1
ATOM 714 N N . THR A 1 92 ? 18.630 -1.571 -2.601 1.00 79.81 92 THR A N 1
ATOM 715 C CA . THR A 1 92 ? 19.913 -0.866 -2.723 1.00 79.81 92 THR A CA 1
ATOM 716 C C . THR A 1 92 ? 21.112 -1.720 -2.328 1.00 79.81 92 THR A C 1
ATOM 718 O O . THR A 1 92 ? 22.193 -1.525 -2.877 1.00 79.81 92 THR A O 1
ATOM 721 N N . THR A 1 93 ? 20.939 -2.672 -1.407 1.00 80.56 93 THR A N 1
ATOM 722 C CA . THR A 1 93 ? 22.062 -3.464 -0.886 1.00 80.56 93 THR A CA 1
ATOM 723 C C . THR A 1 93 ? 22.188 -4.819 -1.581 1.00 80.56 93 THR A C 1
ATOM 725 O O . THR A 1 93 ? 23.302 -5.252 -1.867 1.00 80.56 93 THR A O 1
ATOM 728 N N . TRP A 1 94 ? 21.080 -5.545 -1.777 1.00 76.94 94 TRP A N 1
ATOM 729 C CA . TRP A 1 94 ? 21.098 -6.978 -2.137 1.00 76.94 94 TRP A CA 1
ATOM 730 C C . TRP A 1 94 ? 20.505 -7.259 -3.529 1.00 76.94 94 TRP A C 1
ATOM 732 O O . TRP A 1 94 ? 20.657 -8.359 -4.056 1.00 76.94 94 TRP A O 1
ATOM 742 N N . GLY A 1 95 ? 19.888 -6.253 -4.156 1.00 76.25 95 GLY A N 1
ATOM 743 C CA . GLY A 1 95 ? 19.275 -6.359 -5.478 1.00 76.25 95 GLY A CA 1
ATOM 744 C C . GLY A 1 95 ? 17.796 -6.760 -5.440 1.00 76.25 95 GLY A C 1
ATOM 745 O O . GLY A 1 95 ? 17.227 -7.088 -4.393 1.00 76.25 95 GLY A O 1
ATOM 746 N N . ALA A 1 96 ? 17.148 -6.702 -6.607 1.00 74.44 96 ALA A N 1
ATOM 747 C CA . ALA A 1 96 ? 15.695 -6.848 -6.746 1.00 74.44 96 ALA A CA 1
ATOM 748 C C . ALA A 1 96 ? 15.168 -8.208 -6.249 1.00 74.44 96 ALA A C 1
ATOM 750 O O . ALA A 1 96 ? 14.235 -8.254 -5.452 1.00 74.44 96 ALA A O 1
ATOM 751 N N . LEU A 1 97 ? 15.841 -9.307 -6.602 1.00 75.31 97 LEU A N 1
ATOM 752 C CA . LEU A 1 97 ? 15.350 -10.661 -6.316 1.00 75.31 97 LEU A CA 1
ATOM 753 C C . LEU A 1 97 ? 15.255 -10.974 -4.809 1.00 75.31 97 LEU A C 1
ATOM 755 O O . LEU A 1 97 ? 14.287 -11.561 -4.332 1.00 75.31 97 LEU A O 1
ATOM 759 N N . THR A 1 98 ? 16.246 -10.555 -4.020 1.00 77.81 98 THR A N 1
ATOM 760 C CA . THR A 1 98 ? 16.206 -10.689 -2.552 1.00 77.81 98 THR A CA 1
ATOM 761 C C . THR A 1 98 ? 15.183 -9.761 -1.908 1.00 77.81 98 THR A C 1
ATOM 763 O O . THR A 1 98 ? 14.613 -10.089 -0.867 1.00 77.81 98 THR A O 1
ATOM 766 N N . THR A 1 99 ? 14.939 -8.607 -2.525 1.00 79.50 99 THR A N 1
ATOM 767 C CA . THR A 1 99 ? 13.962 -7.624 -2.046 1.00 79.50 99 THR A CA 1
ATOM 768 C C . THR A 1 99 ? 12.549 -8.168 -2.176 1.00 79.50 99 THR A C 1
ATOM 770 O O . THR A 1 99 ? 11.764 -8.060 -1.239 1.00 79.50 99 THR A O 1
ATOM 773 N N . GLU A 1 100 ? 12.241 -8.830 -3.286 1.00 77.38 100 GLU A N 1
ATOM 774 C CA . GLU A 1 100 ? 10.937 -9.450 -3.523 1.00 77.38 100 GLU A CA 1
ATOM 775 C C . GLU A 1 100 ? 10.599 -10.518 -2.489 1.00 77.38 100 GLU A C 1
ATOM 777 O O . GLU A 1 100 ? 9.491 -10.524 -1.952 1.00 77.38 100 GLU A O 1
ATOM 782 N N . GLY A 1 101 ? 11.558 -11.387 -2.154 1.00 81.56 101 GLY A N 1
ATOM 783 C CA . GLY A 1 101 ? 11.367 -12.387 -1.104 1.00 81.56 101 GLY A CA 1
ATOM 784 C C . GLY A 1 101 ? 11.035 -11.741 0.244 1.00 81.56 101 GLY A C 1
ATOM 785 O O . GLY A 1 101 ? 10.131 -12.188 0.953 1.00 81.56 101 GLY A O 1
ATOM 786 N N . LEU A 1 102 ? 11.715 -10.642 0.574 1.00 81.38 102 LEU A N 1
ATOM 787 C CA . LEU A 1 102 ? 11.506 -9.930 1.830 1.00 81.38 102 LEU A CA 1
ATOM 788 C C . LEU A 1 102 ? 10.169 -9.174 1.862 1.00 81.38 102 LEU A C 1
ATOM 790 O O . LEU A 1 102 ? 9.459 -9.229 2.867 1.00 81.38 102 LEU A O 1
ATOM 794 N N . ILE A 1 103 ? 9.782 -8.533 0.756 1.00 82.69 103 ILE A N 1
ATOM 795 C CA . ILE A 1 103 ? 8.465 -7.898 0.602 1.00 82.69 103 ILE A CA 1
ATOM 796 C C . ILE A 1 103 ? 7.356 -8.951 0.689 1.00 82.69 103 ILE A C 1
ATOM 798 O O . ILE A 1 103 ? 6.344 -8.707 1.346 1.00 82.69 103 ILE A O 1
ATOM 802 N N . GLY A 1 104 ? 7.554 -10.139 0.113 1.00 83.12 104 GLY A N 1
ATOM 803 C CA . GLY A 1 104 ? 6.619 -11.257 0.231 1.00 83.12 104 GLY A CA 1
ATOM 804 C C . GLY A 1 104 ? 6.386 -11.676 1.684 1.00 83.12 104 GLY A C 1
ATOM 805 O O . GLY A 1 104 ? 5.241 -11.834 2.107 1.00 83.12 104 GLY A O 1
ATOM 806 N N . ILE A 1 105 ? 7.446 -11.765 2.493 1.00 85.56 105 ILE A N 1
ATOM 807 C CA . ILE A 1 105 ? 7.326 -12.040 3.935 1.00 85.56 105 ILE A CA 1
ATOM 808 C C . ILE A 1 105 ? 6.539 -10.925 4.641 1.00 85.56 105 ILE A C 1
ATOM 810 O O . ILE A 1 105 ? 5.631 -11.207 5.424 1.00 85.56 105 ILE A O 1
ATOM 814 N N . MET A 1 106 ? 6.828 -9.656 4.342 1.00 84.50 106 MET A N 1
ATOM 815 C CA . MET A 1 106 ? 6.102 -8.520 4.929 1.00 84.50 106 MET A CA 1
ATOM 816 C C . MET A 1 106 ? 4.622 -8.486 4.516 1.00 84.50 106 MET A C 1
ATOM 818 O O . MET A 1 106 ? 3.756 -8.113 5.316 1.00 84.50 106 MET A O 1
ATOM 822 N N . ALA A 1 107 ? 4.306 -8.921 3.296 1.00 82.25 107 ALA A N 1
ATOM 823 C CA . ALA A 1 107 ? 2.937 -9.081 2.825 1.00 82.25 107 ALA A CA 1
ATOM 824 C C . ALA A 1 107 ? 2.207 -10.202 3.578 1.00 82.25 107 ALA A C 1
ATOM 826 O O . ALA A 1 107 ? 1.060 -10.009 3.978 1.00 82.25 107 ALA A O 1
ATOM 827 N N . LEU A 1 108 ? 2.871 -11.328 3.860 1.00 86.19 108 LEU A N 1
ATOM 828 C CA . LEU A 1 108 ? 2.306 -12.399 4.690 1.00 86.19 108 LEU A CA 1
ATOM 829 C C . LEU A 1 108 ? 2.031 -11.933 6.123 1.00 86.19 108 LEU A C 1
ATOM 831 O O . LEU A 1 108 ? 0.970 -12.231 6.669 1.00 86.19 108 LEU A O 1
ATOM 835 N N . ILE A 1 109 ? 2.937 -11.155 6.723 1.00 86.19 109 ILE A N 1
ATOM 836 C CA . ILE A 1 109 ? 2.698 -10.558 8.046 1.00 86.19 109 ILE A CA 1
ATOM 837 C C . ILE A 1 109 ? 1.495 -9.609 7.986 1.00 86.19 109 ILE A C 1
ATOM 839 O O . ILE A 1 109 ? 0.625 -9.654 8.855 1.00 86.19 109 ILE A O 1
ATOM 843 N N . SER A 1 110 ? 1.400 -8.798 6.929 1.00 82.44 110 SER A N 1
ATOM 844 C CA . SER A 1 110 ? 0.258 -7.909 6.705 1.00 82.44 110 SER A CA 1
ATOM 845 C C . SER A 1 110 ? -1.051 -8.693 6.578 1.00 82.44 110 SER A C 1
ATOM 847 O O . SER A 1 110 ? -2.044 -8.307 7.185 1.00 82.44 110 SER A O 1
ATOM 849 N N . LEU A 1 111 ? -1.048 -9.833 5.884 1.00 83.75 111 LEU A N 1
ATOM 850 C CA . LEU A 1 111 ? -2.200 -10.731 5.797 1.00 83.75 111 LEU A CA 1
ATOM 851 C C . LEU A 1 111 ? -2.574 -11.330 7.163 1.00 83.75 111 LEU A C 1
ATOM 853 O O . LEU A 1 111 ? -3.755 -11.421 7.497 1.00 83.75 111 LEU A O 1
ATOM 857 N N . GLY A 1 112 ? -1.581 -11.668 7.986 1.00 84.38 112 GLY A N 1
ATOM 858 C CA 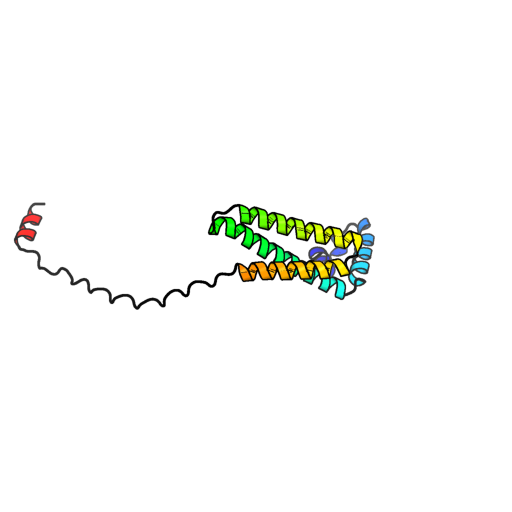. GLY A 1 112 ? -1.792 -12.089 9.372 1.00 84.38 112 GLY A CA 1
ATOM 859 C C . GLY A 1 112 ? -2.486 -11.015 10.216 1.00 84.38 112 GLY A C 1
ATOM 860 O O . GLY A 1 112 ? -3.409 -11.332 10.966 1.00 84.38 112 GLY A O 1
ATOM 861 N N . ILE A 1 113 ? -2.110 -9.741 10.052 1.00 82.12 113 ILE A N 1
ATOM 862 C CA . ILE A 1 113 ? -2.776 -8.608 10.720 1.00 82.12 113 ILE A CA 1
ATOM 863 C C . ILE A 1 113 ? -4.239 -8.505 10.275 1.00 82.12 113 ILE A C 1
ATOM 865 O O . ILE A 1 113 ? -5.115 -8.338 11.122 1.00 82.12 113 ILE A O 1
ATOM 869 N N . ILE A 1 114 ? -4.515 -8.644 8.974 1.00 82.00 114 ILE A N 1
ATOM 870 C CA . ILE A 1 114 ? -5.881 -8.629 8.426 1.00 82.00 114 ILE A CA 1
ATOM 871 C C . ILE A 1 114 ? -6.723 -9.731 9.072 1.00 82.00 114 ILE A C 1
ATOM 873 O O . ILE A 1 114 ? -7.803 -9.453 9.587 1.00 82.00 114 ILE A O 1
ATOM 877 N N . TYR A 1 115 ? -6.215 -10.965 9.090 1.00 83.88 115 TYR A N 1
ATOM 878 C CA . TYR A 1 115 ? -6.936 -12.106 9.650 1.00 83.88 115 TYR A CA 1
ATOM 879 C C . TYR A 1 115 ? -7.162 -11.968 11.159 1.00 83.88 115 TYR A C 1
ATOM 881 O O . TYR A 1 115 ? -8.228 -12.304 11.663 1.00 83.88 115 TYR A O 1
ATOM 889 N N . TRP A 1 116 ? -6.187 -11.421 11.885 1.00 83.62 116 TRP A N 1
ATOM 890 C CA . TRP A 1 116 ? -6.322 -11.159 13.318 1.00 83.62 116 TRP A CA 1
ATOM 891 C C . TRP A 1 116 ? -7.389 -10.106 13.636 1.00 83.62 116 TRP A C 1
ATOM 893 O O . TRP A 1 116 ? -8.015 -10.139 14.696 1.00 83.62 116 TRP A O 1
ATOM 903 N N . LEU A 1 117 ? -7.587 -9.155 12.725 1.00 79.12 117 LEU A N 1
ATOM 904 C CA . LEU A 1 117 ? -8.524 -8.054 12.895 1.00 79.12 117 LEU A CA 1
ATOM 905 C C . LEU A 1 117 ? -9.917 -8.345 12.328 1.00 79.12 117 LEU A C 1
ATOM 907 O O . LEU A 1 117 ? -10.863 -7.618 12.637 1.00 79.12 117 LEU A O 1
ATOM 911 N N . TYR A 1 118 ? -10.039 -9.397 11.523 1.00 79.06 118 TYR A N 1
ATOM 912 C CA . TYR A 1 118 ? -11.299 -9.867 10.980 1.00 79.06 118 TYR A CA 1
ATOM 913 C C . TYR A 1 118 ? -12.205 -10.367 12.112 1.00 79.06 118 TYR A C 1
ATOM 915 O O . TYR A 1 118 ? -11.896 -11.335 12.806 1.00 79.06 118 TYR A O 1
ATOM 923 N N . GLN A 1 119 ? -13.332 -9.684 12.309 1.00 73.19 119 GLN A N 1
ATOM 924 C CA . GLN A 1 119 ? -14.405 -1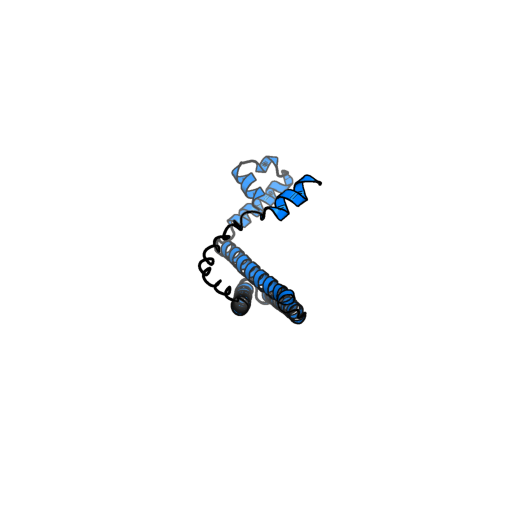0.143 13.184 1.00 73.19 119 GLN A CA 1
ATOM 925 C C . GLN A 1 119 ? -15.513 -10.720 12.299 1.00 73.19 119 GLN A C 1
ATOM 927 O O . GLN A 1 119 ? -15.999 -9.994 11.431 1.00 73.19 119 GLN A O 1
ATOM 932 N N . PRO A 1 120 ? -15.905 -11.996 12.478 1.00 71.75 120 PRO A N 1
ATOM 933 C CA . PRO A 1 120 ? -17.053 -12.553 11.776 1.00 71.75 120 PRO A CA 1
ATOM 934 C C . PRO A 1 120 ? -18.286 -11.706 12.077 1.00 71.75 120 PRO A C 1
ATOM 936 O O . PRO A 1 120 ? -18.505 -11.339 13.236 1.00 71.75 120 PRO A O 1
ATOM 939 N N . GLU A 1 121 ? -19.083 -11.406 11.053 1.00 69.19 121 GLU A N 1
ATOM 940 C CA . GLU A 1 121 ? -20.373 -10.756 11.260 1.00 69.19 121 GLU A CA 1
ATOM 941 C C . GLU A 1 121 ? -21.177 -11.579 12.279 1.00 69.19 121 GLU A C 1
ATOM 943 O O . GLU A 1 121 ? -21.266 -12.809 12.141 1.00 69.19 121 GLU A O 1
ATOM 948 N N . PRO A 1 122 ? -21.718 -10.947 13.339 1.00 75.56 122 PRO A N 1
ATOM 949 C CA . PRO A 1 122 ? -22.650 -11.621 14.223 1.00 75.56 122 PRO A CA 1
ATOM 950 C C . PRO A 1 122 ? -23.754 -12.209 13.352 1.00 75.56 122 PRO A C 1
ATOM 952 O O . PRO A 1 122 ? -24.387 -11.466 12.607 1.00 75.56 122 PRO A O 1
ATOM 955 N N . LYS A 1 123 ? -23.949 -13.534 13.406 1.00 67.88 123 LYS A N 1
ATOM 956 C CA . LYS A 1 123 ? -25.076 -14.176 12.725 1.00 67.88 123 LYS A CA 1
ATOM 957 C C . LYS A 1 123 ? -26.332 -13.445 13.167 1.00 67.88 123 LYS A C 1
ATOM 959 O O . LYS A 1 123 ? -26.695 -13.528 14.342 1.00 67.88 123 LYS A O 1
ATOM 964 N N . GLU A 1 124 ? -26.924 -12.696 12.245 1.00 73.06 124 GLU A N 1
ATOM 965 C CA . GLU A 1 124 ? -28.175 -12.008 12.492 1.00 73.06 124 GLU A CA 1
ATOM 966 C C . GLU A 1 124 ? -29.164 -13.086 12.942 1.00 73.06 124 GLU A C 1
ATOM 968 O O . GLU A 1 124 ? -29.272 -14.117 12.264 1.00 73.06 124 GLU A O 1
ATOM 973 N N . PRO A 1 125 ? -29.754 -12.963 14.146 1.00 72.56 125 PRO A N 1
ATOM 974 C CA . PRO A 1 125 ? -30.685 -13.967 14.623 1.00 72.56 125 PRO A CA 1
ATOM 975 C C . PRO A 1 125 ? -31.744 -14.141 13.542 1.00 72.56 125 PRO A C 1
ATOM 977 O O . PRO A 1 125 ? -32.284 -13.138 13.070 1.00 72.56 125 PRO A O 1
ATOM 980 N N . GLU A 1 126 ? -31.977 -15.392 13.117 1.00 73.81 126 GLU A N 1
ATOM 981 C CA . GLU A 1 126 ? -33.008 -15.692 12.123 1.00 73.81 126 GLU A CA 1
ATOM 982 C C . GLU A 1 126 ? -34.257 -14.896 12.496 1.00 73.81 126 GLU A C 1
ATOM 984 O O . GLU A 1 126 ? -34.631 -14.923 13.678 1.00 73.81 126 GLU A O 1
ATOM 989 N N . PRO A 1 127 ? -34.835 -14.129 11.552 1.00 71.12 127 PRO A N 1
ATOM 990 C CA . PRO A 1 127 ? -35.938 -13.242 11.857 1.00 71.12 127 PRO A CA 1
ATOM 991 C C . PRO A 1 127 ? -37.003 -14.080 12.544 1.00 71.12 127 PRO A C 1
ATOM 993 O O . PRO A 1 127 ? -37.598 -14.968 11.929 1.00 71.12 127 PRO A O 1
ATOM 996 N N . GLN A 1 128 ? -37.185 -13.840 13.847 1.00 71.69 128 GLN A N 1
ATOM 997 C CA . GLN A 1 128 ? -38.266 -14.466 14.587 1.00 71.69 128 GLN A CA 1
ATOM 998 C C . GLN A 1 128 ? -39.528 -14.163 13.784 1.00 71.69 128 GLN A C 1
ATOM 1000 O O . GLN A 1 128 ? -39.681 -13.007 13.363 1.00 71.69 128 GLN A O 1
ATOM 1005 N N . PRO A 1 129 ? -40.376 -15.168 13.491 1.00 74.00 129 PRO A N 1
ATOM 1006 C CA . PRO A 1 129 ? -41.591 -14.930 12.736 1.00 74.00 129 PRO A CA 1
ATOM 1007 C C . PRO A 1 129 ? -42.290 -13.754 13.401 1.00 74.00 129 PRO A C 1
ATOM 1009 O O . PRO A 1 129 ? -42.508 -13.776 14.616 1.00 74.00 129 PRO A O 1
ATOM 1012 N N . LEU A 1 130 ? -42.500 -12.693 12.612 1.00 73.50 130 LEU A N 1
ATOM 1013 C CA . LEU A 1 130 ? -43.147 -11.475 13.078 1.00 73.50 130 LEU A CA 1
ATOM 1014 C C . LEU A 1 130 ? -44.364 -11.913 13.895 1.00 73.50 130 LEU A C 1
ATOM 1016 O O . LEU A 1 130 ? -45.100 -12.777 13.402 1.00 73.50 130 LEU A O 1
ATOM 1020 N N . PRO A 1 131 ? -44.557 -11.402 15.127 1.00 72.69 131 PRO A N 1
ATOM 1021 C CA . PRO A 1 131 ? -45.761 -11.722 15.876 1.00 72.69 131 PRO A CA 1
ATOM 1022 C C . PRO A 1 131 ? -46.936 -11.484 14.937 1.00 72.69 131 PRO A C 1
ATOM 1024 O O . PRO A 1 131 ? -46.965 -10.445 14.265 1.00 72.69 131 PRO A O 1
ATOM 1027 N N . GLU A 1 132 ? -47.822 -12.483 14.817 1.00 72.00 132 GLU A N 1
ATOM 1028 C CA . GLU A 1 132 ? -49.015 -12.366 13.981 1.00 72.00 132 GLU A CA 1
ATOM 1029 C C . GLU A 1 132 ? -49.608 -10.993 14.266 1.00 72.00 132 GLU A C 1
ATOM 1031 O O . GLU A 1 132 ? -49.740 -10.662 15.452 1.00 72.00 132 GLU A O 1
ATOM 1036 N N . PRO A 1 133 ? -49.833 -10.151 13.235 1.00 67.81 133 PRO A N 1
ATOM 1037 C CA . PRO A 1 133 ? -50.285 -8.794 13.461 1.00 67.81 133 PRO A CA 1
ATOM 1038 C C . PRO A 1 133 ? -51.490 -8.921 14.366 1.00 67.81 133 PRO A C 1
ATOM 1040 O O . PRO A 1 133 ? -52.471 -9.547 13.958 1.00 67.81 133 PRO A O 1
ATOM 1043 N N . THR A 1 134 ? -51.366 -8.426 15.607 1.00 64.31 134 THR A N 1
ATOM 1044 C CA . THR A 1 134 ? -52.474 -8.387 16.550 1.00 64.31 134 THR A CA 1
ATOM 1045 C C . THR A 1 134 ? -53.597 -7.816 15.733 1.00 64.31 134 THR A C 1
ATOM 1047 O O . THR A 1 134 ? -53.472 -6.680 15.259 1.00 64.31 134 THR A O 1
ATOM 1050 N N . SER A 1 135 ? -54.597 -8.651 15.435 1.00 63.34 135 SER A N 1
ATOM 1051 C CA . SER A 1 135 ? -55.751 -8.197 14.685 1.00 63.34 135 SER A CA 1
ATOM 1052 C C . SER A 1 135 ? -56.163 -6.951 15.436 1.00 63.34 135 SER A C 1
ATOM 1054 O O . SER A 1 135 ? -56.354 -7.000 16.652 1.00 63.34 135 SER A O 1
ATOM 1056 N N . LEU A 1 136 ? -56.081 -5.799 14.762 1.00 59.66 136 LEU A N 1
ATOM 1057 C CA . LEU A 1 136 ? -56.600 -4.570 15.318 1.00 59.66 136 LEU A CA 1
ATOM 1058 C C . LEU A 1 136 ? -58.066 -4.906 15.465 1.00 59.66 136 LEU A C 1
ATOM 1060 O O . LEU A 1 136 ? -58.797 -4.857 14.473 1.00 59.66 136 LEU A O 1
ATOM 1064 N N . GLU A 1 137 ? -58.428 -5.401 16.650 1.00 59.75 137 GLU A N 1
ATOM 1065 C CA . GLU A 1 137 ? -59.783 -5.653 17.063 1.00 59.75 137 GLU A CA 1
ATOM 1066 C C . GLU A 1 137 ? -60.409 -4.314 16.801 1.00 59.75 137 GLU A C 1
ATOM 1068 O O . GLU A 1 137 ? -60.066 -3.300 17.419 1.00 59.75 137 GLU A O 1
ATOM 1073 N N . THR A 1 138 ? -61.105 -4.286 15.668 1.00 57.47 138 THR A N 1
ATOM 1074 C CA . THR A 1 138 ? -61.605 -3.065 15.089 1.00 57.47 138 THR A CA 1
ATOM 1075 C C . THR A 1 138 ? -62.383 -2.497 16.241 1.00 57.47 138 THR A C 1
ATOM 1077 O O . THR A 1 138 ? -63.190 -3.225 16.817 1.00 57.47 138 THR A O 1
ATOM 1080 N N . ALA A 1 139 ? -62.042 -1.287 16.679 1.00 59.78 139 ALA A N 1
ATOM 1081 C CA . ALA A 1 139 ? -62.768 -0.616 17.735 1.00 59.78 139 ALA A CA 1
ATOM 1082 C C . ALA A 1 139 ? -64.186 -0.361 17.199 1.00 59.78 139 ALA A C 1
ATOM 1084 O O . ALA A 1 139 ? -64.538 0.732 16.781 1.00 59.78 139 ALA A O 1
ATOM 1085 N N . SER A 1 140 ? -64.982 -1.422 17.132 1.00 60.16 140 SER A N 1
ATOM 1086 C CA . SER A 1 140 ? -66.378 -1.495 16.776 1.00 60.16 140 SER A CA 1
ATOM 1087 C C . SER A 1 140 ? -67.153 -1.568 18.080 1.00 60.16 140 SER A C 1
ATOM 1089 O O . SER A 1 140 ? -68.100 -2.339 18.216 1.00 60.16 140 SER A O 1
ATOM 1091 N N . ALA A 1 141 ? -66.739 -0.765 19.062 1.00 63.62 141 ALA A N 1
ATOM 1092 C CA . ALA A 1 141 ? -67.706 -0.266 20.009 1.00 63.62 141 ALA A CA 1
ATOM 1093 C C . ALA A 1 141 ? -68.614 0.656 19.180 1.00 63.62 141 ALA A C 1
ATOM 1095 O O . ALA A 1 141 ? -68.117 1.653 18.646 1.00 63.62 141 ALA A O 1
ATOM 1096 N N . PRO A 1 142 ? -69.899 0.312 18.967 1.00 65.81 142 PRO A N 1
ATOM 1097 C CA . PRO A 1 142 ? -70.800 1.213 18.269 1.00 65.81 142 PRO A CA 1
ATOM 1098 C C . PRO A 1 142 ? -70.769 2.563 18.998 1.00 65.81 142 PRO A C 1
ATOM 1100 O O . PRO A 1 142 ? -70.770 2.574 20.234 1.00 65.81 142 PRO A O 1
ATOM 1103 N N . PRO A 1 143 ? -70.691 3.693 18.274 1.00 65.69 143 PRO A N 1
ATOM 1104 C CA . PRO A 1 143 ? -70.676 4.999 18.909 1.00 65.69 143 PRO A CA 1
ATOM 1105 C C . PRO A 1 143 ? -71.923 5.113 19.786 1.00 65.69 143 PRO A C 1
ATOM 1107 O O . PRO A 1 143 ? -73.048 4.922 19.320 1.00 65.69 143 PRO A O 1
ATOM 1110 N N . THR A 1 144 ? -71.716 5.361 21.077 1.00 70.88 144 THR A N 1
ATOM 1111 C CA . THR A 1 144 ? -72.807 5.597 22.021 1.00 70.88 144 THR A CA 1
ATOM 1112 C C . THR A 1 144 ? -73.638 6.781 21.531 1.00 70.88 144 THR A C 1
ATOM 1114 O O . THR A 1 144 ? -73.091 7.735 20.977 1.00 70.88 144 THR A O 1
ATOM 1117 N N . GLN A 1 145 ? -74.964 6.724 21.698 1.00 72.81 145 GLN A N 1
ATOM 1118 C CA . GLN A 1 145 ? -75.875 7.760 21.181 1.00 72.81 145 GLN A CA 1
ATOM 1119 C C . GLN A 1 145 ? -75.468 9.173 21.638 1.00 72.81 145 GLN A C 1
ATOM 1121 O O . GLN A 1 145 ? -75.489 10.103 20.836 1.00 72.81 145 GLN A O 1
ATOM 1126 N N . ASP A 1 146 ? -74.937 9.299 22.856 1.00 70.50 146 ASP A N 1
ATOM 1127 C CA . ASP A 1 146 ? -74.376 10.541 23.401 1.00 70.50 146 ASP A CA 1
ATOM 1128 C C . ASP A 1 146 ? -73.230 11.140 22.564 1.00 70.50 146 ASP A C 1
ATOM 1130 O O . ASP A 1 146 ? -73.080 12.361 22.482 1.00 70.50 146 ASP A O 1
ATOM 1134 N N . ALA A 1 147 ? -72.393 10.301 21.944 1.00 71.75 147 ALA A N 1
ATOM 1135 C CA . ALA A 1 147 ? -71.303 10.750 21.081 1.00 71.75 147 ALA A CA 1
ATOM 1136 C C . ALA A 1 147 ? -71.827 11.286 19.737 1.00 71.75 147 ALA A C 1
ATOM 1138 O O . ALA A 1 147 ? -71.260 12.237 19.198 1.00 71.75 147 ALA A O 1
ATOM 1139 N N . LEU A 1 148 ? -72.933 10.724 19.235 1.00 71.62 148 LEU A N 1
ATOM 1140 C CA . LEU A 1 148 ? -73.596 11.144 17.995 1.00 71.62 148 LEU A CA 1
ATOM 1141 C C . LEU A 1 148 ? -74.404 12.439 18.173 1.00 71.62 148 LEU A C 1
ATOM 1143 O O . LEU A 1 148 ? -74.443 13.277 17.273 1.00 71.62 148 LEU A O 1
ATOM 1147 N N . GLU A 1 149 ? -75.024 12.641 19.338 1.00 75.44 149 GLU A N 1
ATOM 1148 C CA . GLU A 1 149 ? -75.718 13.896 19.651 1.00 75.44 149 GLU A CA 1
ATOM 1149 C C . GLU A 1 149 ? -74.739 15.060 19.818 1.00 75.44 149 GLU A C 1
ATOM 1151 O O . GLU A 1 149 ? -75.012 16.174 19.366 1.00 75.44 149 GLU A O 1
ATOM 1156 N N . ARG A 1 150 ? -73.560 14.798 20.395 1.00 77.19 150 ARG A N 1
ATOM 1157 C CA . ARG A 1 150 ? -72.516 15.811 20.582 1.00 77.19 150 ARG A CA 1
ATOM 1158 C C . ARG A 1 150 ? -71.947 16.314 19.257 1.00 77.19 150 ARG A C 1
ATOM 1160 O O . ARG A 1 150 ? -71.697 17.506 19.144 1.00 77.19 150 ARG A O 1
ATOM 1167 N N . SER A 1 151 ? -71.799 15.455 18.246 1.00 73.38 151 SER A N 1
ATOM 1168 C CA . SER A 1 151 ? -71.331 15.865 16.912 1.00 73.38 151 SER A CA 1
ATOM 1169 C C . SER A 1 151 ? -72.373 16.625 16.089 1.00 73.38 151 SER A C 1
ATOM 1171 O O . SER A 1 151 ? -72.043 17.143 15.033 1.00 73.38 151 SER A O 1
ATOM 1173 N N . LYS A 1 152 ? -73.636 16.691 16.532 1.00 73.44 152 LYS A N 1
ATOM 1174 C CA . LYS A 1 152 ? -74.706 17.374 15.789 1.00 73.44 152 LYS A CA 1
ATOM 1175 C C . LYS A 1 152 ? -74.652 18.905 15.913 1.00 73.44 152 LYS A C 1
ATOM 1177 O O . LYS A 1 152 ? -75.299 19.593 15.129 1.00 73.44 152 LYS A O 1
ATOM 1182 N N . TYR A 1 153 ? -73.905 19.424 16.888 1.00 69.69 153 TYR A N 1
ATOM 1183 C CA . TYR A 1 153 ? -73.807 20.857 17.194 1.00 69.69 153 TYR A CA 1
ATOM 1184 C C . TYR A 1 153 ? -72.400 21.448 16.969 1.00 69.69 153 TYR A C 1
ATOM 1186 O O . TYR A 1 153 ? -72.167 22.589 17.371 1.00 69.69 153 TYR A O 1
ATOM 1194 N N . PHE A 1 154 ? -71.485 20.691 16.349 1.00 57.31 154 PHE A N 1
ATOM 1195 C CA . PHE A 1 154 ? -70.154 21.149 15.925 1.00 57.31 154 PHE A CA 1
ATOM 1196 C C . PHE A 1 154 ? -70.052 21.225 14.402 1.00 57.31 154 PHE A C 1
ATOM 1198 O O . PHE A 1 154 ? -70.699 20.392 13.729 1.00 57.31 154 PHE A O 1
#

pLDDT: mean 76.97, std 8.58, range [56.56, 90.88]

Secondary structure (DSSP, 8-state):
-HHHHHHHHTT-HHHHS-HHHHHHHHHHHHHHHHS-HHHHHHHHHHHHHHHHHHHHHHHHHHHHHHH--THHHHHHHHHHHHHHHHHHHHHHHT-HHHHHHHHHHHHHHHHHHHHHH-PPPP-------------------PPPHHHHHHGGG-

Sequence (154 aa):
NFVVLLALHQGYLPNLVPPEQMDLVQAQIEEMFGLPLYMGLLGAVERVFALTLHLSLSLLVMQVFVRGKMRWLAAAVLWHALVNATAVFSVTTWGALTTEGLIGIMALISLGIIYWLYQPEPKEPEPQPLPEPTSLETASAPPTQDALERSKYF

Foldseek 3Di:
DVVLVVCVVVVNCVVPDDPVCVVVVVVVVCVVVVDDPVVVVLVVLLVVLVVLLVVLLVLLVVCCVVVVDCVSVVVSVVLVVVLVVLLVVCCVPPNDVRSSVVSVVSSVVSVVSVVVSDDPDDPDPDPDPDPDPPPVPPPPPPPDVVNVVVVVVD